Protein AF-A0AA36EJI2-F1 (afdb_monomer)

Radius of gyration: 15.38 Å; Cα contacts (8 Å, |Δi|>4): 127; chains: 1; bounding box: 35×30×37 Å

Solvent-accessible surface area (backbone atoms only — not comparable to full-atom values): 8372 Å² total; per-residue (Å²): 124,92,62,86,86,58,58,66,67,60,54,44,52,54,51,50,52,54,55,50,52,62,48,62,75,71,44,102,70,89,51,73,75,75,58,85,73,48,77,44,82,43,79,72,95,54,46,35,35,41,32,61,65,44,37,30,48,46,36,57,61,78,87,81,56,66,58,79,78,56,46,62,52,68,62,52,51,50,50,49,51,35,62,65,30,54,85,70,34,57,69,58,31,54,55,44,69,74,47,65,78,42,77,55,88,57,96,83,46,33,86,64,94,58,95,57,32,63,59,53,42,52,55,49,55,77,71,56,86,69,82,80,80,81,119

Sequence (135 aa):
MYDKRVNEDIRYKEFEMMVKSSIEDLSNDPQLKNVDLIFFPIVDGNYYLICFSILIIDQRRLVGIVKSVYGNRPRVLKRFLCRFLNNVCKKKVKTLMTRNVVVLKMKCQLYNHSNDGGIYLMRHMESFMGDQTSK

pLDDT: mean 81.0, std 12.26, range [29.2, 93.06]

Structure (mmCIF, N/CA/C/O backbone):
data_AF-A0AA36EJI2-F1
#
_entry.id   AF-A0AA36EJI2-F1
#
loop_
_atom_site.group_PDB
_atom_site.id
_atom_site.type_symbol
_atom_site.label_atom_id
_atom_site.label_alt_id
_atom_site.label_comp_id
_atom_site.label_asym_id
_atom_site.label_entity_id
_atom_site.label_seq_id
_atom_site.pdbx_PDB_ins_code
_atom_site.Cartn_x
_atom_site.Cartn_y
_atom_site.Cartn_z
_atom_site.occupancy
_atom_site.B_iso_or_equiv
_atom_site.auth_seq_id
_atom_site.auth_comp_id
_atom_site.auth_asym_id
_atom_site.auth_atom_id
_atom_site.pdbx_PDB_model_num
ATOM 1 N N . MET A 1 1 ? 15.058 2.135 1.838 1.00 48.31 1 MET A N 1
ATOM 2 C CA . MET A 1 1 ? 15.979 1.052 2.269 1.00 48.31 1 MET A CA 1
ATOM 3 C C . MET A 1 1 ? 15.456 0.431 3.570 1.00 48.31 1 MET A C 1
ATOM 5 O O . MET A 1 1 ? 15.268 1.163 4.529 1.00 48.31 1 MET A O 1
ATOM 9 N N . TYR A 1 2 ? 15.142 -0.873 3.622 1.00 55.59 2 TYR A N 1
ATOM 10 C CA . TYR A 1 2 ? 14.726 -1.538 4.876 1.00 55.59 2 TYR A CA 1
ATOM 11 C C . TYR A 1 2 ? 15.975 -1.906 5.687 1.00 55.59 2 TYR A C 1
ATOM 13 O O . TYR A 1 2 ? 16.569 -2.958 5.465 1.00 55.59 2 TYR A O 1
ATOM 21 N N . ASP A 1 3 ? 16.403 -1.029 6.594 1.00 64.88 3 ASP A N 1
ATOM 22 C CA . ASP A 1 3 ? 17.549 -1.313 7.466 1.00 64.88 3 ASP A CA 1
ATOM 23 C C . ASP A 1 3 ? 17.132 -2.288 8.582 1.00 64.88 3 ASP A C 1
ATOM 25 O O . ASP A 1 3 ? 16.265 -1.979 9.393 1.00 64.88 3 ASP A O 1
ATOM 29 N N . LYS A 1 4 ? 17.704 -3.486 8.653 1.00 62.81 4 LYS A N 1
ATOM 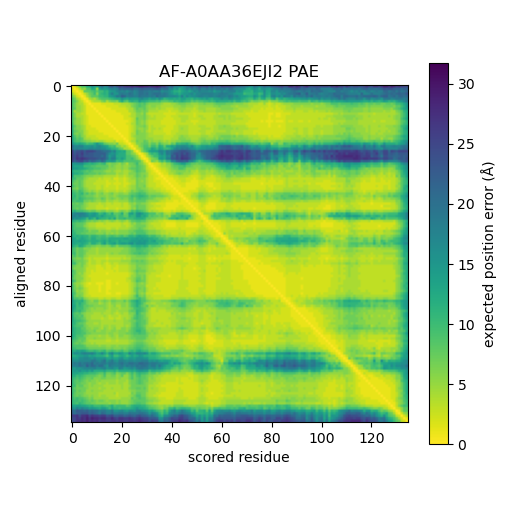30 C CA . LYS A 1 4 ? 17.352 -4.451 9.711 1.00 62.81 4 LYS A CA 1
ATOM 31 C C . LYS A 1 4 ? 17.805 -4.015 11.113 1.00 62.81 4 LYS A C 1
ATOM 33 O O . LYS A 1 4 ? 17.385 -4.640 12.078 1.00 62.81 4 LYS A O 1
ATOM 38 N N . ARG A 1 5 ? 18.641 -2.976 11.221 1.00 65.62 5 ARG A N 1
ATOM 39 C CA . ARG A 1 5 ? 19.218 -2.474 12.479 1.00 65.62 5 ARG A CA 1
ATOM 40 C C . ARG A 1 5 ? 18.288 -1.541 13.251 1.00 65.62 5 ARG A C 1
ATOM 42 O O . ARG A 1 5 ? 18.496 -1.329 14.438 1.00 65.62 5 ARG A O 1
ATOM 49 N N . VAL A 1 6 ? 17.263 -0.989 12.599 1.00 70.88 6 VAL A N 1
ATOM 50 C CA . VAL A 1 6 ? 16.277 -0.132 13.271 1.00 70.88 6 VAL A CA 1
ATOM 51 C C . VAL A 1 6 ? 15.191 -1.009 13.883 1.00 70.88 6 VAL A C 1
ATOM 53 O O . VAL A 1 6 ? 14.598 -1.838 13.187 1.00 70.88 6 VAL A O 1
ATOM 56 N N . ASN A 1 7 ? 14.924 -0.798 15.172 1.00 85.06 7 ASN A N 1
ATOM 57 C CA . ASN A 1 7 ? 13.884 -1.501 15.914 1.00 85.06 7 ASN A CA 1
ATOM 58 C C . ASN A 1 7 ? 12.516 -1.342 15.219 1.00 85.06 7 ASN A C 1
ATOM 60 O O . ASN A 1 7 ? 12.112 -0.247 14.821 1.00 85.06 7 ASN A O 1
ATOM 64 N N . GLU A 1 8 ? 11.805 -2.457 15.061 1.00 85.62 8 GLU A N 1
ATOM 65 C CA . GLU A 1 8 ? 10.516 -2.505 14.378 1.00 85.62 8 GLU A CA 1
ATOM 66 C C . GLU A 1 8 ? 9.439 -1.650 15.064 1.00 85.62 8 GLU A C 1
ATOM 68 O O . GLU A 1 8 ? 8.636 -1.028 14.370 1.00 85.62 8 GLU A O 1
ATOM 73 N N . ASP A 1 9 ? 9.448 -1.555 16.395 1.00 89.31 9 ASP A N 1
ATOM 74 C CA . ASP A 1 9 ? 8.499 -0.724 17.138 1.00 89.31 9 ASP A CA 1
ATOM 75 C C . ASP A 1 9 ? 8.755 0.770 16.940 1.00 89.31 9 ASP A C 1
ATOM 77 O O . ASP A 1 9 ? 7.802 1.544 16.878 1.00 89.31 9 ASP A O 1
ATOM 81 N N . ILE A 1 10 ? 10.017 1.182 16.778 1.00 91.50 10 ILE A N 1
ATOM 82 C CA . ILE A 1 10 ? 10.353 2.575 16.441 1.00 91.50 10 ILE A CA 1
ATOM 83 C C . ILE A 1 10 ? 9.763 2.921 15.070 1.00 91.50 10 ILE A C 1
ATOM 85 O O . ILE A 1 10 ? 9.056 3.914 14.930 1.00 91.50 10 ILE A O 1
ATOM 89 N N . ARG A 1 11 ? 9.947 2.041 14.080 1.00 89.88 11 ARG A N 1
ATOM 90 C CA . ARG A 1 11 ? 9.367 2.219 12.739 1.00 89.88 11 ARG A CA 1
ATOM 91 C C . ARG A 1 11 ? 7.851 2.221 12.734 1.00 89.88 11 ARG A C 1
ATOM 93 O O . ARG A 1 11 ? 7.239 2.937 11.949 1.00 89.88 11 ARG A O 1
ATOM 100 N N . TYR A 1 12 ? 7.241 1.382 13.567 1.00 92.94 12 TYR A N 1
ATOM 101 C CA . TYR A 1 12 ? 5.795 1.376 13.700 1.00 92.94 12 TYR A CA 1
ATOM 102 C C . TYR A 1 12 ? 5.295 2.704 14.275 1.00 92.94 12 TYR A C 1
ATOM 104 O O . TYR A 1 12 ? 4.312 3.231 13.766 1.00 92.94 12 TYR A O 1
ATOM 112 N N . LYS A 1 13 ? 5.980 3.274 15.276 1.00 93.06 13 LYS A N 1
ATOM 113 C CA . LYS A 1 13 ? 5.633 4.599 15.811 1.00 93.06 13 LYS A CA 1
ATOM 114 C C . LYS A 1 13 ? 5.741 5.689 14.744 1.00 93.06 13 LYS A C 1
ATOM 116 O O . LYS A 1 13 ? 4.827 6.494 14.626 1.00 93.06 13 LYS A O 1
ATOM 121 N N . GLU A 1 14 ? 6.800 5.689 13.935 1.00 92.44 14 GLU A N 1
ATOM 122 C CA . GLU A 1 14 ? 6.940 6.617 12.798 1.00 92.44 14 GLU A CA 1
ATOM 123 C C . GLU A 1 14 ? 5.798 6.461 11.789 1.00 92.44 14 GLU A C 1
ATOM 125 O O . GLU A 1 14 ? 5.171 7.443 11.398 1.00 92.44 14 GLU A O 1
ATOM 130 N N . PHE A 1 15 ? 5.482 5.220 11.409 1.00 91.56 15 PHE A N 1
ATOM 131 C CA . PHE A 1 15 ? 4.346 4.917 10.541 1.00 91.56 15 PHE A CA 1
ATOM 132 C C . PHE A 1 15 ? 3.025 5.428 11.129 1.00 91.56 15 PHE A C 1
ATOM 134 O O . PHE A 1 15 ? 2.253 6.077 10.430 1.00 91.56 15 PHE A O 1
ATOM 141 N N . GLU A 1 16 ? 2.765 5.150 12.406 1.00 90.38 16 GLU A N 1
ATOM 142 C CA . GLU A 1 16 ? 1.547 5.568 13.096 1.00 90.38 16 GLU A CA 1
ATOM 143 C C . GLU A 1 16 ? 1.411 7.094 13.130 1.00 90.38 16 GLU A C 1
ATOM 145 O O . GLU A 1 16 ? 0.328 7.603 12.848 1.00 90.38 16 GLU A O 1
ATOM 150 N N . MET A 1 17 ? 2.495 7.819 13.426 1.00 90.25 17 MET 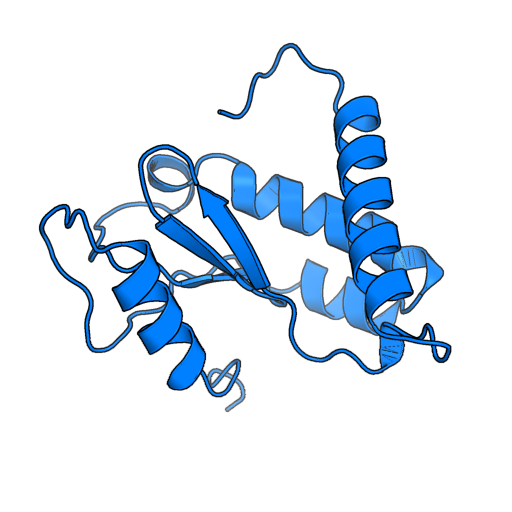A N 1
ATOM 151 C CA . MET A 1 17 ? 2.505 9.285 13.415 1.00 90.25 17 MET A CA 1
ATOM 152 C C . MET A 1 17 ? 2.210 9.845 12.021 1.00 90.25 17 MET A C 1
ATOM 154 O O . MET A 1 17 ? 1.355 10.717 11.893 1.00 90.25 17 MET A O 1
ATOM 158 N N . MET A 1 18 ? 2.856 9.314 10.975 1.00 88.56 18 MET A N 1
ATOM 159 C CA . MET A 1 18 ? 2.615 9.766 9.598 1.00 88.56 18 MET A CA 1
ATOM 160 C C . MET A 1 18 ? 1.166 9.534 9.168 1.00 88.56 18 MET A C 1
ATOM 162 O O . MET A 1 18 ? 0.543 10.431 8.610 1.00 88.56 18 MET A O 1
ATOM 166 N N . VAL A 1 19 ? 0.609 8.353 9.457 1.00 86.50 19 VAL A N 1
ATOM 167 C CA . VAL A 1 19 ? -0.782 8.044 9.105 1.00 86.50 19 VAL A CA 1
ATOM 168 C C . VAL A 1 19 ? -1.749 8.961 9.853 1.00 86.50 19 VAL A C 1
ATOM 170 O O . VAL A 1 19 ? -2.661 9.484 9.223 1.00 86.50 19 VAL A O 1
ATOM 173 N N . LYS A 1 20 ? -1.548 9.194 11.160 1.00 84.56 20 LYS A N 1
ATOM 174 C CA . LYS A 1 20 ? -2.389 10.117 11.944 1.00 84.56 20 LYS A CA 1
ATOM 175 C C . LYS A 1 20 ? -2.359 11.532 11.379 1.00 84.56 20 LYS A C 1
ATOM 177 O O . LYS A 1 20 ? -3.424 12.057 11.086 1.00 84.56 20 LYS A O 1
ATOM 182 N N . SER A 1 21 ? -1.169 12.076 11.120 1.00 84.56 21 SER A N 1
ATOM 183 C CA . SER A 1 21 ? -1.010 13.404 10.514 1.00 84.56 21 SER A CA 1
ATOM 184 C C . SER A 1 21 ? -1.743 13.507 9.172 1.00 84.56 21 SER A C 1
ATOM 186 O O . SER A 1 21 ? -2.520 14.431 8.976 1.00 84.56 21 SER A O 1
ATOM 188 N N . SER A 1 22 ? -1.602 12.513 8.285 1.00 80.50 22 SER A N 1
ATOM 189 C CA . SER A 1 22 ? -2.301 12.522 6.990 1.00 80.50 22 SER A CA 1
ATOM 190 C C . SER A 1 22 ? -3.829 12.436 7.101 1.00 80.50 22 SER A C 1
ATOM 192 O O . SER A 1 22 ? -4.522 12.836 6.173 1.00 80.50 22 SER A O 1
ATOM 194 N N . ILE A 1 23 ? -4.369 11.875 8.188 1.00 77.50 23 ILE A N 1
ATOM 195 C CA . ILE A 1 23 ? -5.819 11.804 8.433 1.00 77.50 23 ILE A CA 1
ATOM 196 C C . ILE A 1 23 ? -6.323 13.094 9.079 1.00 77.50 23 ILE A C 1
ATOM 198 O O . ILE A 1 23 ? -7.401 13.561 8.729 1.00 77.50 23 ILE A O 1
ATOM 202 N N . GLU A 1 24 ? -5.560 13.659 10.015 1.00 71.25 24 GLU A N 1
ATOM 203 C CA . GLU A 1 24 ? -5.870 14.933 10.673 1.00 71.25 24 GLU A CA 1
ATOM 204 C C . GLU A 1 24 ? -5.958 16.072 9.642 1.00 71.25 24 GLU A C 1
ATOM 206 O O . GLU A 1 24 ? -6.893 16.874 9.692 1.00 71.25 24 GLU A O 1
ATOM 211 N N . ASP A 1 25 ? -5.084 16.050 8.631 1.00 62.59 25 ASP A N 1
ATOM 212 C CA . ASP A 1 25 ? -5.098 16.987 7.500 1.00 62.59 25 ASP A CA 1
ATOM 213 C C . ASP A 1 25 ? -6.342 16.843 6.587 1.00 62.59 25 ASP A C 1
ATOM 215 O O . ASP A 1 25 ? -6.665 17.760 5.832 1.00 62.59 25 ASP A O 1
ATOM 219 N N . LEU A 1 26 ? -7.079 15.721 6.655 1.00 58.50 26 LEU A N 1
ATOM 220 C CA . LEU A 1 26 ? -8.277 15.434 5.841 1.00 58.50 26 LEU A CA 1
ATOM 221 C C . LEU A 1 26 ? -9.610 15.889 6.485 1.00 58.50 26 LEU A C 1
ATOM 223 O O . LEU A 1 26 ? -10.661 15.683 5.876 1.00 58.50 26 LEU A O 1
ATOM 227 N N . SER A 1 27 ? -9.567 16.591 7.630 1.00 49.09 27 SER A N 1
ATOM 228 C CA . SER A 1 27 ? -10.664 17.280 8.358 1.00 49.09 27 SER A CA 1
ATOM 229 C C . SER A 1 27 ? -11.469 16.475 9.402 1.00 49.09 27 SER A C 1
ATOM 231 O O . SER A 1 27 ? -11.403 15.252 9.460 1.00 49.09 27 SER A O 1
ATOM 233 N N . ASN A 1 28 ? -12.214 17.219 10.241 1.00 52.16 28 ASN A N 1
ATOM 234 C CA . ASN A 1 28 ? -12.986 16.909 11.468 1.00 52.16 28 ASN A CA 1
ATOM 235 C C . ASN A 1 28 ? -13.846 15.613 11.557 1.00 52.16 28 ASN A C 1
ATOM 237 O O . ASN A 1 28 ? -14.596 15.469 12.523 1.00 52.16 28 ASN A O 1
ATOM 241 N N . ASP A 1 29 ? -13.771 14.663 10.623 1.00 53.09 29 ASP A N 1
ATOM 242 C CA . ASP A 1 29 ? -14.455 13.360 10.690 1.00 53.09 29 ASP A CA 1
ATOM 243 C C . ASP A 1 29 ? -13.449 12.193 10.569 1.00 53.09 29 ASP A C 1
ATOM 245 O O . ASP A 1 29 ? -13.177 11.674 9.479 1.00 53.09 29 ASP A O 1
ATOM 249 N N . PRO A 1 30 ? -12.859 11.748 11.693 1.00 55.53 30 PRO A N 1
ATOM 250 C CA . PRO A 1 30 ? -11.758 10.803 11.685 1.00 55.53 30 PRO A CA 1
ATOM 251 C C . PRO A 1 30 ? -12.297 9.379 11.735 1.00 55.53 30 PRO A C 1
ATOM 253 O O . PRO A 1 30 ? -12.200 8.696 12.756 1.00 55.53 30 PRO A O 1
ATOM 256 N N . GLN A 1 31 ? -12.881 8.881 10.648 1.00 64.12 31 GLN A N 1
ATOM 257 C CA . GLN A 1 31 ? -13.271 7.476 10.617 1.00 64.12 31 GLN A CA 1
ATOM 258 C C . GLN A 1 31 ? -12.717 6.776 9.383 1.00 64.12 31 GLN A C 1
ATOM 260 O O . GLN A 1 31 ? -13.422 6.522 8.409 1.00 64.12 31 GLN A O 1
ATOM 265 N N . LEU A 1 32 ? -11.464 6.304 9.503 1.00 68.38 32 LEU A N 1
ATOM 266 C CA . LEU A 1 32 ? -10.834 5.311 8.609 1.00 68.38 32 LEU A CA 1
ATOM 267 C C . LEU A 1 32 ? -11.734 4.096 8.314 1.00 68.38 32 LEU A C 1
ATOM 269 O O . LEU A 1 32 ? -11.492 3.338 7.372 1.00 68.38 32 LEU A O 1
ATOM 273 N N . LYS A 1 33 ? -12.787 3.892 9.116 1.00 69.06 33 LYS A N 1
ATOM 274 C CA . LYS A 1 33 ? -13.879 2.950 8.854 1.00 69.06 33 LYS A CA 1
ATOM 275 C C . LYS A 1 33 ? -14.497 3.136 7.456 1.00 69.06 33 LYS A C 1
ATOM 277 O O . LYS A 1 33 ? -14.822 2.127 6.842 1.00 69.06 33 LYS A O 1
ATOM 282 N N . ASN A 1 34 ? -14.554 4.361 6.931 1.00 74.00 34 ASN A N 1
ATOM 283 C CA . ASN A 1 34 ? -15.156 4.700 5.636 1.00 74.00 34 ASN A CA 1
ATOM 284 C C . ASN A 1 34 ? -14.129 4.793 4.492 1.00 74.00 34 ASN A C 1
ATOM 286 O O . ASN A 1 34 ? -14.504 4.988 3.346 1.00 74.00 34 ASN A O 1
ATOM 290 N N . VAL A 1 35 ? -12.829 4.653 4.779 1.00 76.81 35 VAL A N 1
ATOM 291 C CA . VAL A 1 35 ? -11.778 4.721 3.751 1.00 76.81 35 VAL A CA 1
ATOM 292 C C . VAL A 1 35 ? -11.628 3.370 3.058 1.00 76.81 35 VAL A C 1
ATOM 294 O O . VAL A 1 35 ? -11.107 2.423 3.655 1.00 76.81 35 VAL A O 1
ATOM 297 N N . ASP A 1 36 ? -12.065 3.262 1.810 1.00 77.12 36 ASP A N 1
ATOM 298 C CA . ASP A 1 36 ? -11.989 2.006 1.049 1.00 77.12 36 ASP A CA 1
ATOM 299 C C . ASP A 1 36 ? -10.645 1.800 0.344 1.00 77.12 36 ASP A C 1
ATOM 301 O O . ASP A 1 36 ? -10.262 0.667 0.037 1.00 77.12 36 ASP A O 1
ATOM 305 N N . LEU A 1 37 ? -9.892 2.883 0.137 1.00 81.88 37 LEU A N 1
ATOM 306 C CA . LEU A 1 37 ? -8.643 2.872 -0.605 1.00 81.88 37 LEU A CA 1
ATOM 307 C C . LEU A 1 37 ? -7.587 3.742 0.075 1.00 81.88 37 LEU A C 1
ATOM 309 O O . LEU A 1 37 ? -7.832 4.888 0.430 1.00 81.88 37 LEU A O 1
ATOM 313 N N . ILE A 1 38 ? -6.398 3.172 0.250 1.00 84.50 38 ILE A N 1
ATOM 314 C CA . ILE A 1 38 ? -5.217 3.843 0.797 1.00 84.50 38 ILE A CA 1
ATOM 315 C C . ILE A 1 38 ? -4.062 3.513 -0.134 1.00 84.50 38 ILE A C 1
ATOM 317 O O . ILE A 1 38 ? -3.846 2.336 -0.429 1.00 84.50 38 ILE A O 1
ATOM 321 N N . PHE A 1 39 ? -3.323 4.527 -0.567 1.00 89.19 39 PHE A N 1
ATOM 322 C CA . PHE A 1 39 ? -2.111 4.361 -1.357 1.00 89.19 39 PHE A CA 1
ATOM 323 C C . PHE A 1 39 ? -0.894 4.722 -0.514 1.00 89.19 39 PHE A C 1
ATOM 325 O O . PHE A 1 39 ? -0.827 5.801 0.064 1.00 89.19 39 PHE A O 1
ATOM 332 N N . PHE A 1 40 ? 0.086 3.827 -0.481 1.00 91.44 40 PHE A N 1
ATOM 333 C CA . PHE A 1 40 ? 1.395 4.086 0.099 1.00 91.44 40 PHE A CA 1
ATOM 334 C C . PHE A 1 40 ? 2.406 4.236 -1.036 1.00 91.44 40 PHE A C 1
ATOM 336 O O . PHE A 1 40 ? 2.797 3.217 -1.622 1.00 91.44 40 PHE A O 1
ATOM 343 N N . PRO A 1 41 ? 2.815 5.468 -1.380 1.00 91.00 41 PRO A N 1
ATOM 344 C CA . PRO A 1 41 ? 3.881 5.675 -2.343 1.00 91.00 41 PRO A CA 1
ATOM 345 C C . PRO A 1 41 ? 5.214 5.229 -1.754 1.00 91.00 41 PRO A C 1
ATOM 347 O O . PRO A 1 41 ? 5.578 5.603 -0.640 1.00 91.00 41 PRO A O 1
ATOM 350 N N . ILE A 1 42 ? 5.947 4.414 -2.509 1.00 90.81 42 ILE A N 1
ATOM 351 C CA . ILE A 1 42 ? 7.269 3.936 -2.127 1.00 90.81 42 ILE A CA 1
ATOM 352 C C . ILE A 1 42 ? 8.285 4.448 -3.137 1.00 90.81 42 ILE A C 1
ATOM 354 O O . ILE A 1 42 ? 8.157 4.212 -4.340 1.00 90.81 42 ILE A O 1
ATOM 358 N N . VAL A 1 43 ? 9.303 5.129 -2.609 1.00 87.94 43 VAL A N 1
ATOM 359 C CA . VAL A 1 43 ? 10.434 5.662 -3.368 1.00 87.94 43 VAL A CA 1
ATOM 360 C C . VAL A 1 43 ? 11.710 5.030 -2.827 1.00 87.94 43 VAL A C 1
ATOM 362 O O . VAL A 1 43 ? 12.119 5.277 -1.692 1.00 87.94 43 VAL A O 1
ATOM 365 N N . ASP A 1 44 ? 12.325 4.150 -3.613 1.00 82.62 44 ASP A N 1
ATOM 366 C CA . ASP A 1 44 ? 13.555 3.441 -3.228 1.00 82.62 44 ASP A CA 1
ATOM 367 C C . ASP A 1 44 ? 14.584 3.345 -4.363 1.00 82.62 44 ASP A C 1
ATOM 369 O O . ASP A 1 44 ? 15.330 2.372 -4.466 1.00 82.62 44 ASP A O 1
ATOM 373 N N . GLY A 1 45 ? 14.604 4.373 -5.213 1.00 81.69 45 GLY A N 1
ATOM 374 C CA . GLY A 1 45 ? 15.274 4.373 -6.517 1.00 81.69 45 GLY A CA 1
ATOM 375 C C . GLY A 1 45 ? 14.324 3.997 -7.658 1.00 81.69 45 GLY A C 1
ATOM 376 O O . GLY A 1 45 ? 14.633 4.224 -8.820 1.00 81.69 45 GLY A O 1
ATOM 377 N N . ASN A 1 46 ? 13.140 3.470 -7.330 1.00 83.81 46 ASN A N 1
ATOM 378 C CA . ASN A 1 46 ? 12.008 3.314 -8.239 1.00 83.81 46 ASN A CA 1
ATOM 379 C C . ASN A 1 46 ? 10.731 3.837 -7.569 1.00 83.81 46 ASN A C 1
ATOM 381 O O . ASN A 1 46 ? 10.692 3.979 -6.347 1.00 83.81 46 ASN A O 1
ATOM 385 N N . TYR A 1 47 ? 9.696 4.075 -8.375 1.00 88.19 47 TYR A N 1
ATOM 386 C CA . TYR A 1 47 ? 8.380 4.529 -7.926 1.00 88.19 47 TYR A CA 1
ATOM 387 C C . TYR A 1 47 ? 7.349 3.411 -8.092 1.00 88.19 47 TYR A C 1
ATOM 389 O O . TYR A 1 47 ? 7.151 2.906 -9.198 1.00 88.19 47 TYR A O 1
ATOM 397 N N . TYR A 1 48 ? 6.689 3.032 -6.998 1.00 91.69 48 TYR A N 1
ATOM 398 C CA . TYR A 1 48 ? 5.544 2.118 -7.001 1.00 91.69 48 TYR A CA 1
ATOM 399 C C . TYR A 1 48 ? 4.605 2.428 -5.832 1.00 91.69 48 TYR A C 1
ATOM 401 O O . TYR A 1 48 ? 4.998 3.061 -4.852 1.00 91.69 48 TYR A O 1
ATOM 409 N N . LEU A 1 49 ? 3.357 1.977 -5.929 1.00 93.06 49 LEU A N 1
ATOM 410 C CA . LEU A 1 49 ? 2.368 2.078 -4.859 1.00 93.06 49 LEU A CA 1
ATOM 411 C C . LEU A 1 49 ? 2.123 0.710 -4.255 1.00 93.06 49 LEU A C 1
ATOM 413 O O . LEU A 1 49 ? 2.068 -0.303 -4.957 1.00 93.06 49 LEU A O 1
ATOM 417 N N . ILE A 1 50 ? 1.871 0.706 -2.955 1.00 91.75 50 ILE A N 1
ATOM 418 C CA . ILE A 1 50 ? 1.199 -0.400 -2.288 1.00 91.75 50 ILE A CA 1
ATOM 419 C C . ILE A 1 50 ? -0.174 0.105 -1.861 1.00 91.75 50 ILE A C 1
ATOM 421 O O . ILE A 1 50 ? -0.274 1.106 -1.157 1.00 91.75 50 ILE A O 1
ATOM 425 N N . CYS A 1 51 ? -1.227 -0.576 -2.294 1.00 87.56 51 CYS A N 1
ATOM 426 C CA . CYS A 1 51 ? -2.602 -0.185 -2.016 1.00 87.56 51 CYS A CA 1
ATOM 427 C C . CYS A 1 51 ? -3.181 -0.969 -0.837 1.00 87.56 51 CYS A C 1
ATOM 429 O O . CYS A 1 51 ? -2.716 -2.062 -0.489 1.00 87.56 51 CYS A O 1
ATOM 431 N N . PHE A 1 52 ? -4.272 -0.449 -0.280 1.00 73.81 52 PHE A N 1
ATOM 432 C CA . PHE A 1 52 ? -5.189 -1.209 0.562 1.00 73.81 52 PHE A CA 1
ATOM 433 C C . PHE A 1 52 ? -5.568 -2.522 -0.144 1.00 73.81 52 PHE A C 1
ATOM 435 O O . PHE A 1 52 ? -5.814 -2.526 -1.348 1.00 73.81 52 PHE A O 1
ATOM 442 N N . SER A 1 53 ? -5.571 -3.643 0.582 1.00 68.69 53 SER A N 1
ATOM 443 C CA . SER A 1 53 ? -5.627 -5.018 0.030 1.00 68.69 53 SER A CA 1
ATOM 444 C C . SER A 1 53 ? -4.309 -5.590 -0.514 1.00 68.69 53 SER A C 1
ATOM 446 O O . SER A 1 53 ? -4.293 -6.711 -1.008 1.00 68.69 53 SER A O 1
ATOM 448 N N . ILE A 1 54 ? -3.191 -4.879 -0.325 1.00 81.38 54 ILE A N 1
ATOM 449 C CA . ILE A 1 54 ? -1.818 -5.328 -0.628 1.00 81.38 54 ILE A CA 1
ATOM 450 C C . ILE A 1 54 ? -1.604 -5.600 -2.125 1.00 81.38 54 ILE A C 1
ATOM 452 O O . ILE A 1 54 ? -0.891 -6.516 -2.541 1.00 81.38 54 ILE A O 1
ATOM 456 N N . LEU A 1 55 ? -2.221 -4.744 -2.935 1.00 89.12 55 LEU A N 1
ATOM 457 C CA . LEU A 1 55 ? -2.003 -4.674 -4.372 1.00 89.12 55 LEU A CA 1
ATOM 458 C C . LEU A 1 55 ? -0.809 -3.761 -4.646 1.00 89.12 55 LEU A C 1
ATOM 460 O O . LEU A 1 55 ? -0.747 -2.646 -4.129 1.00 89.12 55 LEU A O 1
ATOM 464 N N . ILE A 1 56 ? 0.140 -4.233 -5.443 1.00 91.50 56 ILE A N 1
ATOM 465 C CA . ILE A 1 56 ? 1.301 -3.460 -5.871 1.00 91.50 56 ILE A CA 1
ATOM 466 C C . ILE A 1 56 ? 1.026 -2.927 -7.271 1.00 91.50 56 ILE A C 1
ATOM 468 O O . ILE A 1 56 ? 0.779 -3.702 -8.196 1.00 91.50 56 ILE A O 1
ATOM 472 N N . ILE A 1 57 ? 1.097 -1.608 -7.415 1.00 91.75 57 ILE A N 1
ATOM 473 C CA . ILE A 1 57 ? 1.038 -0.913 -8.699 1.00 91.75 57 ILE A CA 1
ATOM 474 C C . ILE A 1 57 ? 2.444 -0.400 -8.975 1.00 91.75 57 ILE A C 1
ATOM 476 O O . ILE A 1 57 ? 2.936 0.482 -8.278 1.00 91.75 57 ILE A O 1
ATOM 480 N N . ASP A 1 58 ? 3.101 -0.968 -9.976 1.00 90.56 58 ASP A N 1
ATOM 481 C CA . ASP A 1 58 ? 4.444 -0.578 -10.401 1.00 90.56 58 ASP A CA 1
ATOM 482 C C . ASP A 1 58 ? 4.386 -0.240 -11.888 1.00 90.56 58 ASP A C 1
ATOM 484 O O . ASP A 1 58 ? 3.702 -0.921 -12.657 1.00 90.56 58 ASP A O 1
ATOM 488 N N . GLN A 1 59 ? 5.093 0.812 -12.290 1.00 86.94 59 GLN A N 1
ATOM 489 C CA . GLN A 1 59 ? 5.215 1.175 -13.699 1.00 86.94 59 GLN A CA 1
ATOM 490 C C . GLN A 1 59 ? 6.106 0.199 -14.479 1.00 86.94 59 GLN A C 1
ATOM 492 O O . GLN A 1 59 ? 6.029 0.123 -15.702 1.00 86.94 59 GLN A O 1
ATOM 497 N N . ARG A 1 60 ? 6.973 -0.554 -13.796 1.00 86.62 60 ARG A N 1
ATOM 498 C CA . ARG A 1 60 ? 7.894 -1.485 -14.441 1.00 86.62 60 ARG A CA 1
ATOM 499 C C . ARG A 1 60 ? 7.209 -2.822 -14.667 1.00 86.62 60 ARG A C 1
ATOM 501 O O . ARG A 1 60 ? 6.598 -3.392 -13.761 1.00 86.62 60 ARG A O 1
ATOM 508 N N . ARG A 1 61 ? 7.396 -3.383 -15.857 1.00 82.50 61 ARG A N 1
ATOM 509 C CA . ARG A 1 61 ? 7.025 -4.766 -16.148 1.00 82.50 61 ARG A CA 1
ATOM 510 C C . ARG A 1 61 ? 8.108 -5.703 -15.622 1.00 82.50 61 ARG A C 1
ATOM 512 O O . ARG A 1 61 ? 9.051 -6.048 -16.328 1.00 82.50 61 ARG A O 1
ATOM 519 N N . LEU A 1 62 ? 7.973 -6.095 -14.361 1.00 80.31 62 LEU A N 1
ATOM 520 C CA . LEU A 1 62 ? 8.965 -6.913 -13.665 1.00 80.31 62 LEU A CA 1
ATOM 521 C C . LEU A 1 62 ? 8.636 -8.402 -13.790 1.00 80.31 62 LEU A C 1
ATOM 523 O O . LEU A 1 62 ? 7.483 -8.813 -13.668 1.00 80.31 62 LEU A O 1
ATOM 527 N N . VAL A 1 63 ? 9.672 -9.212 -14.007 1.00 76.44 63 VAL A N 1
ATOM 528 C CA . VAL A 1 63 ? 9.601 -10.677 -13.976 1.00 76.44 63 VAL A CA 1
ATOM 529 C C . VAL A 1 63 ? 10.321 -11.145 -12.716 1.00 76.44 63 VAL A C 1
ATOM 531 O O . VAL A 1 63 ? 11.498 -10.848 -12.526 1.00 76.44 63 VAL A O 1
ATOM 534 N N . GLY A 1 64 ? 9.616 -11.843 -11.828 1.00 79.00 64 GLY A N 1
ATOM 535 C CA . GLY A 1 64 ? 10.201 -12.358 -10.592 1.00 79.00 64 GLY A CA 1
ATOM 536 C C . GLY A 1 64 ? 9.193 -12.520 -9.460 1.00 79.00 64 GLY A C 1
ATOM 537 O O . GLY A 1 64 ? 8.022 -12.165 -9.573 1.00 79.00 64 GLY A O 1
ATOM 538 N N . ILE A 1 65 ? 9.671 -13.064 -8.342 1.00 85.06 65 ILE A N 1
ATOM 539 C CA . ILE A 1 65 ? 8.872 -13.231 -7.127 1.00 85.06 65 ILE A CA 1
ATOM 540 C C . ILE A 1 65 ? 8.811 -11.919 -6.334 1.00 85.06 65 ILE A C 1
ATOM 542 O O . ILE A 1 65 ? 9.799 -11.199 -6.217 1.00 85.06 65 ILE A O 1
ATOM 546 N N . VAL A 1 66 ? 7.669 -11.626 -5.703 1.00 86.69 66 VAL A N 1
ATOM 547 C CA . VAL A 1 66 ? 7.454 -10.391 -4.915 1.00 86.69 66 VAL A CA 1
ATOM 548 C C . VAL A 1 66 ? 8.598 -10.115 -3.932 1.00 86.69 66 VAL A C 1
ATOM 550 O O . VAL A 1 66 ? 9.041 -8.978 -3.793 1.00 86.69 66 VAL A O 1
ATOM 553 N N . LYS A 1 67 ? 9.111 -11.157 -3.268 1.00 87.88 67 LYS A N 1
ATOM 554 C CA . LYS A 1 67 ? 10.192 -11.036 -2.283 1.00 87.88 67 LYS A CA 1
ATOM 555 C C . LYS A 1 67 ? 11.521 -10.582 -2.897 1.00 87.88 67 LYS A C 1
ATOM 557 O O . LYS A 1 67 ? 12.248 -9.861 -2.222 1.00 87.88 67 LYS A O 1
ATOM 562 N N . SER A 1 68 ? 11.856 -10.982 -4.126 1.00 87.88 68 SER A N 1
ATOM 563 C CA . SER A 1 68 ? 13.112 -10.557 -4.763 1.00 87.88 68 SER A CA 1
ATOM 564 C C . SER A 1 68 ? 13.036 -9.104 -5.227 1.00 87.88 68 SER A C 1
ATOM 566 O O . SER A 1 68 ? 14.006 -8.369 -5.088 1.00 87.88 68 SER A O 1
ATOM 568 N N . VAL A 1 69 ? 11.868 -8.675 -5.707 1.00 88.56 69 VAL A N 1
ATOM 569 C CA . VAL A 1 69 ? 11.659 -7.331 -6.260 1.00 88.56 69 VAL A CA 1
ATOM 570 C C . VAL A 1 69 ? 11.391 -6.291 -5.165 1.00 88.56 69 VAL A C 1
ATOM 572 O O . VAL A 1 69 ? 12.021 -5.237 -5.102 1.00 88.56 69 VAL A O 1
ATOM 575 N N . TYR A 1 70 ? 10.457 -6.589 -4.264 1.00 90.00 70 TYR A N 1
ATOM 576 C CA . TYR A 1 70 ? 9.950 -5.641 -3.268 1.00 90.00 70 TYR A CA 1
ATOM 577 C C . TYR A 1 70 ? 10.479 -5.915 -1.858 1.00 90.00 70 TYR A C 1
ATOM 579 O O . TYR A 1 70 ? 10.231 -5.128 -0.938 1.00 90.00 70 TYR A O 1
ATOM 587 N N . GLY A 1 71 ? 11.230 -7.001 -1.666 1.00 89.81 71 GLY A N 1
ATOM 588 C CA . GLY A 1 71 ? 11.727 -7.398 -0.357 1.00 89.81 71 GLY A CA 1
ATOM 589 C C . GLY A 1 71 ? 10.586 -7.700 0.615 1.00 89.81 71 GLY A C 1
ATOM 590 O O . GLY A 1 71 ? 9.530 -8.215 0.254 1.00 89.81 71 GLY A O 1
ATOM 591 N N . ASN A 1 72 ? 10.793 -7.333 1.880 1.00 88.50 72 ASN A N 1
ATOM 592 C CA . ASN A 1 72 ? 9.792 -7.501 2.935 1.00 88.50 72 ASN A CA 1
ATOM 593 C C . ASN A 1 72 ? 8.830 -6.309 3.066 1.00 88.50 72 ASN A C 1
ATOM 595 O O . ASN A 1 72 ? 7.947 -6.359 3.921 1.00 88.50 72 ASN A O 1
ATOM 599 N N . ARG A 1 73 ? 8.979 -5.248 2.257 1.00 88.81 73 ARG A N 1
ATOM 600 C CA . ARG A 1 73 ? 8.212 -3.996 2.408 1.00 88.81 73 ARG A CA 1
ATOM 601 C C . ARG A 1 73 ? 6.695 -4.219 2.373 1.00 88.81 73 ARG A C 1
ATOM 603 O O . ARG A 1 73 ? 6.056 -3.810 3.340 1.00 88.81 73 ARG A O 1
ATOM 610 N N . PRO A 1 74 ? 6.114 -4.948 1.392 1.00 89.94 74 PRO A N 1
ATOM 611 C CA . PRO A 1 74 ? 4.670 -5.192 1.375 1.00 89.94 74 PRO A CA 1
ATOM 612 C C . PRO A 1 74 ? 4.176 -5.920 2.627 1.00 89.94 74 PRO A C 1
ATOM 614 O O . PRO A 1 74 ? 3.142 -5.573 3.189 1.00 89.94 74 PRO A O 1
ATOM 617 N N . ARG A 1 75 ? 4.953 -6.892 3.121 1.00 88.75 75 ARG A N 1
ATOM 618 C CA . ARG A 1 75 ? 4.618 -7.660 4.328 1.00 88.75 75 ARG A CA 1
ATOM 619 C C . ARG A 1 75 ? 4.665 -6.801 5.593 1.00 88.75 75 ARG A C 1
ATOM 621 O O . ARG A 1 75 ? 3.777 -6.904 6.435 1.00 88.75 75 ARG A O 1
ATOM 628 N N . VAL A 1 76 ? 5.707 -5.983 5.745 1.00 90.00 76 VAL A N 1
ATOM 629 C CA . VAL A 1 76 ? 5.877 -5.099 6.910 1.00 90.00 76 VAL A CA 1
ATOM 630 C C . VAL A 1 76 ? 4.781 -4.041 6.928 1.00 90.00 76 VAL A C 1
ATOM 632 O O . VAL A 1 76 ? 4.123 -3.880 7.952 1.00 90.00 76 VAL A O 1
ATOM 635 N N . LEU A 1 77 ? 4.529 -3.400 5.786 1.00 90.75 77 LEU A N 1
ATOM 636 C CA . LEU A 1 77 ? 3.487 -2.390 5.639 1.00 90.75 77 LEU A CA 1
ATOM 637 C C . LEU A 1 77 ? 2.093 -2.967 5.916 1.00 90.75 77 LEU A C 1
ATOM 639 O O . LEU A 1 77 ? 1.336 -2.376 6.678 1.00 90.75 77 LEU A O 1
ATOM 643 N N . LYS A 1 78 ? 1.787 -4.167 5.394 1.00 90.62 78 LYS A N 1
ATOM 644 C CA . LYS A 1 78 ? 0.554 -4.906 5.716 1.00 90.62 78 LYS A CA 1
ATOM 645 C C . LYS A 1 78 ? 0.370 -5.052 7.225 1.00 90.62 78 LYS A C 1
ATOM 647 O O . LYS A 1 78 ? -0.691 -4.745 7.754 1.00 90.62 78 LYS A O 1
ATOM 652 N N . ARG A 1 79 ? 1.404 -5.525 7.922 1.00 90.50 79 ARG A N 1
ATOM 653 C CA . ARG A 1 79 ? 1.360 -5.745 9.372 1.00 90.50 79 ARG A CA 1
ATOM 654 C C . ARG A 1 79 ? 1.184 -4.436 10.144 1.00 90.50 79 ARG A C 1
ATOM 656 O O . ARG A 1 79 ? 0.396 -4.411 11.083 1.00 90.50 79 ARG A O 1
ATOM 663 N N . PHE A 1 80 ? 1.875 -3.369 9.748 1.00 91.81 80 PHE A N 1
ATOM 664 C CA . PHE A 1 80 ? 1.736 -2.053 10.377 1.00 91.81 80 PHE A CA 1
ATOM 665 C C . PHE A 1 80 ? 0.332 -1.483 10.178 1.00 91.81 80 PHE A C 1
ATOM 667 O O . PHE A 1 80 ? -0.299 -1.075 11.149 1.00 91.81 80 PHE A O 1
ATOM 674 N N . LEU A 1 81 ? -0.209 -1.568 8.963 1.00 89.69 81 LEU A N 1
ATOM 675 C CA . LEU A 1 81 ? -1.576 -1.152 8.678 1.00 89.69 81 LEU A CA 1
ATOM 676 C C . LEU A 1 81 ? -2.609 -1.983 9.455 1.00 89.69 81 LEU A C 1
ATOM 678 O O . LEU A 1 81 ? -3.545 -1.422 10.017 1.00 89.69 81 LEU A O 1
ATOM 682 N N . CYS A 1 82 ? -2.432 -3.306 9.548 1.00 89.88 82 CYS A N 1
ATOM 683 C CA . CYS A 1 82 ? -3.289 -4.159 10.375 1.00 89.88 82 CYS A CA 1
ATOM 684 C C . CYS A 1 82 ? -3.234 -3.762 11.857 1.00 89.88 82 CYS A C 1
ATOM 686 O O . CYS A 1 82 ? -4.281 -3.693 12.496 1.00 89.88 82 CYS A O 1
ATOM 688 N N . ARG A 1 83 ? -2.037 -3.488 12.3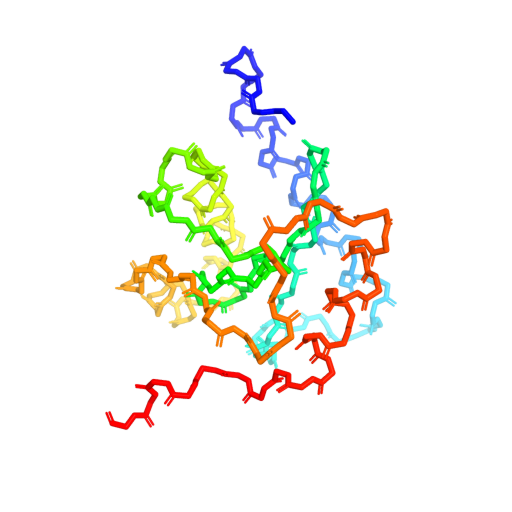99 1.00 91.19 83 ARG A N 1
ATOM 689 C CA . ARG A 1 83 ? -1.855 -3.042 13.791 1.00 91.19 83 ARG A CA 1
ATOM 690 C C . ARG A 1 83 ? -2.558 -1.704 14.033 1.00 91.19 83 ARG A C 1
ATOM 692 O O . ARG A 1 83 ? -3.300 -1.598 15.003 1.00 91.19 83 ARG A O 1
ATOM 699 N N . PHE A 1 84 ? -2.412 -0.751 13.113 1.00 88.75 84 PHE A N 1
ATOM 700 C CA . PHE A 1 84 ? -3.084 0.549 13.167 1.00 88.75 84 PHE A CA 1
ATOM 701 C C . PHE A 1 84 ? -4.615 0.413 13.135 1.00 88.75 84 PHE A C 1
ATOM 703 O O . PHE A 1 84 ? -5.329 0.981 13.957 1.00 88.75 84 PHE A O 1
ATOM 710 N N . LEU A 1 85 ? -5.134 -0.412 12.222 1.00 86.12 85 LEU A N 1
ATOM 711 C CA . LEU A 1 85 ? -6.572 -0.619 12.036 1.00 86.12 85 LEU A CA 1
ATOM 712 C C . LEU A 1 85 ? -7.230 -1.497 13.097 1.00 86.12 85 LEU A C 1
ATOM 714 O O . LEU A 1 85 ? -8.460 -1.524 13.164 1.00 86.12 85 LEU A O 1
ATOM 718 N N . ASN A 1 86 ? -6.466 -2.222 13.914 1.00 86.12 86 ASN A N 1
ATOM 719 C CA . ASN A 1 86 ? -7.027 -3.158 14.887 1.00 86.12 86 ASN A CA 1
ATOM 720 C C . ASN A 1 86 ? -7.950 -2.471 15.904 1.00 86.12 86 ASN A C 1
ATOM 722 O O . ASN A 1 86 ? -8.955 -3.053 16.314 1.00 86.12 86 ASN A O 1
ATOM 726 N N . ASN A 1 87 ? -7.649 -1.212 16.231 1.00 75.38 87 ASN A N 1
ATOM 727 C CA . ASN A 1 87 ? -8.448 -0.387 17.136 1.00 75.38 87 ASN A CA 1
ATOM 728 C C . ASN A 1 87 ? -9.562 0.397 16.417 1.00 75.38 87 ASN A C 1
ATOM 730 O O . ASN A 1 87 ? -10.409 0.984 17.078 1.00 75.38 87 ASN A O 1
ATOM 734 N N . VAL A 1 88 ? -9.584 0.386 15.078 1.00 77.44 88 VAL A N 1
ATOM 735 C CA . VAL A 1 88 ? -10.526 1.163 14.253 1.00 77.44 88 VAL A CA 1
ATOM 736 C C . VAL A 1 88 ? -11.593 0.268 13.621 1.00 77.44 88 VAL A C 1
ATOM 738 O O . VAL A 1 88 ? -12.784 0.550 13.706 1.00 77.44 88 VAL A O 1
ATOM 741 N N . CYS A 1 89 ? -11.192 -0.825 12.961 1.00 81.69 89 CYS A N 1
ATOM 742 C CA . CYS A 1 89 ? -12.110 -1.719 12.258 1.00 81.69 89 CYS A CA 1
ATOM 743 C C . CYS A 1 89 ? -11.562 -3.152 12.144 1.00 81.69 89 CYS A C 1
ATOM 745 O O . CYS A 1 89 ? -10.851 -3.507 11.198 1.00 81.69 89 CYS A O 1
ATOM 747 N N . LYS A 1 90 ? -11.991 -4.033 13.057 1.00 84.19 90 LYS A N 1
ATOM 748 C CA . LYS A 1 90 ? -11.606 -5.459 13.054 1.00 84.19 90 LYS A CA 1
ATOM 749 C C . LYS A 1 90 ? -11.976 -6.184 11.749 1.00 84.19 90 LYS A C 1
ATOM 751 O O . LYS A 1 90 ? -11.251 -7.080 11.322 1.00 84.19 90 LYS A O 1
ATOM 756 N N . LYS A 1 91 ? -13.077 -5.797 11.084 1.00 85.00 91 LYS A N 1
ATOM 757 C CA . LYS A 1 91 ? -13.502 -6.375 9.791 1.00 85.00 91 LYS A CA 1
ATOM 758 C C . LYS A 1 91 ? -12.479 -6.099 8.678 1.00 85.00 91 LYS A C 1
ATOM 760 O O . LYS A 1 91 ? -12.137 -7.012 7.924 1.00 85.00 91 LYS A O 1
ATOM 765 N N . LYS A 1 92 ? -11.943 -4.874 8.613 1.00 82.38 92 LYS A N 1
ATOM 766 C CA . LYS A 1 92 ? -10.891 -4.496 7.654 1.00 82.38 92 LYS A CA 1
ATOM 767 C C . LYS A 1 92 ? -9.595 -5.258 7.918 1.00 82.38 92 LYS A C 1
ATOM 769 O O . LYS A 1 92 ? -9.011 -5.784 6.978 1.00 82.38 92 LYS A O 1
ATOM 774 N N . VAL A 1 93 ? -9.204 -5.419 9.185 1.00 87.50 93 VAL A N 1
ATOM 775 C CA . VAL A 1 93 ? -8.025 -6.223 9.554 1.00 87.50 93 VAL A CA 1
ATOM 776 C C . VAL A 1 93 ? -8.166 -7.676 9.107 1.00 87.50 93 VAL A C 1
ATOM 778 O O . VAL A 1 93 ? -7.253 -8.199 8.475 1.00 87.50 93 VAL A O 1
ATOM 781 N N . LYS A 1 94 ? -9.313 -8.321 9.366 1.00 86.81 94 LYS A N 1
ATOM 782 C CA . LYS A 1 94 ? -9.564 -9.700 8.908 1.00 86.81 94 LYS A CA 1
ATOM 783 C C . LYS A 1 94 ? -9.413 -9.825 7.389 1.00 86.81 94 LYS A C 1
ATOM 785 O O . LYS A 1 94 ? -8.714 -10.718 6.924 1.00 86.81 94 LYS A O 1
ATOM 790 N N . THR A 1 95 ? -10.005 -8.892 6.644 1.00 84.38 95 THR A N 1
ATOM 791 C CA . THR A 1 95 ? -9.933 -8.857 5.173 1.00 84.38 95 THR A CA 1
ATOM 792 C C . THR A 1 95 ? -8.500 -8.664 4.677 1.00 84.38 95 THR A C 1
ATOM 794 O O . THR A 1 95 ? -8.055 -9.360 3.771 1.00 84.38 95 THR A O 1
ATOM 797 N N . LEU A 1 96 ? -7.742 -7.748 5.287 1.00 84.38 96 LEU A N 1
ATOM 798 C CA . LEU A 1 96 ? -6.340 -7.539 4.936 1.00 84.38 96 LEU A CA 1
ATOM 799 C C . LEU A 1 96 ? -5.516 -8.795 5.219 1.00 84.38 96 LEU A C 1
ATOM 801 O O . LEU A 1 96 ? -4.742 -9.215 4.365 1.00 84.38 96 LEU A O 1
ATOM 805 N N . MET A 1 97 ? -5.680 -9.416 6.389 1.00 85.44 97 MET A N 1
ATOM 806 C CA . MET A 1 97 ? -4.894 -10.581 6.802 1.00 85.44 97 MET A CA 1
ATOM 807 C C . MET A 1 97 ? -5.039 -11.762 5.838 1.00 85.44 97 MET A C 1
ATOM 809 O O . MET A 1 97 ? -4.018 -12.368 5.515 1.00 85.44 97 MET A O 1
ATOM 813 N N . THR A 1 98 ? -6.238 -12.023 5.309 1.00 85.75 98 THR A N 1
ATOM 814 C CA . THR A 1 98 ? -6.490 -13.140 4.380 1.00 85.75 98 THR A CA 1
ATOM 815 C C . THR A 1 98 ? -5.994 -12.895 2.955 1.00 85.75 98 THR A C 1
ATOM 817 O O . THR A 1 98 ? -5.730 -13.855 2.237 1.00 85.75 98 THR A O 1
ATOM 820 N N . ARG A 1 99 ? -5.833 -11.636 2.527 1.00 84.31 99 ARG A N 1
ATOM 821 C CA . ARG A 1 99 ? -5.393 -11.320 1.160 1.00 84.31 99 ARG A CA 1
ATOM 822 C C . ARG A 1 99 ? -3.890 -11.506 0.963 1.00 84.31 99 ARG A C 1
ATOM 824 O O . ARG A 1 99 ? -3.073 -11.063 1.778 1.00 84.31 99 ARG A O 1
ATOM 831 N N . ASN A 1 100 ? -3.522 -12.129 -0.152 1.00 84.62 100 ASN A N 1
ATOM 832 C CA . ASN A 1 100 ? -2.134 -12.253 -0.586 1.00 84.62 100 ASN A CA 1
ATOM 833 C C . ASN A 1 100 ? -1.646 -10.963 -1.252 1.00 84.62 100 ASN A C 1
ATOM 835 O O . ASN A 1 100 ? -2.437 -10.175 -1.759 1.00 84.62 100 ASN A O 1
ATOM 839 N N . VAL A 1 101 ? -0.327 -10.758 -1.247 1.00 87.56 101 VAL A N 1
ATOM 840 C CA . VAL A 1 101 ? 0.296 -9.662 -1.998 1.00 87.56 101 VAL A CA 1
ATOM 841 C C . VAL A 1 101 ? 0.190 -9.986 -3.485 1.00 87.56 101 VAL A C 1
ATOM 843 O O . VAL A 1 101 ? 0.650 -11.050 -3.900 1.00 87.56 101 VAL A O 1
ATOM 846 N N . VAL A 1 102 ? -0.360 -9.074 -4.282 1.00 87.88 102 VAL A N 1
ATOM 847 C CA . VAL A 1 102 ? -0.505 -9.254 -5.735 1.00 87.88 102 VAL A CA 1
ATOM 848 C C . VAL A 1 102 ? 0.107 -8.065 -6.457 1.00 87.88 102 VAL A C 1
ATOM 850 O O . VAL A 1 102 ? -0.140 -6.922 -6.088 1.00 87.88 102 VAL A O 1
ATOM 853 N N . VAL A 1 103 ? 0.901 -8.324 -7.495 1.00 89.38 103 VAL A N 1
ATOM 854 C CA . 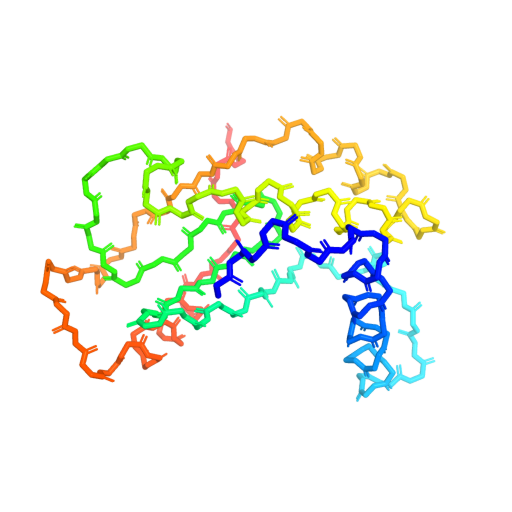VAL A 1 103 ? 1.402 -7.279 -8.398 1.00 89.38 103 VAL A CA 1
ATOM 855 C C . VAL A 1 103 ? 0.422 -7.147 -9.550 1.00 89.38 103 VAL A C 1
ATOM 857 O O . VAL A 1 103 ? 0.171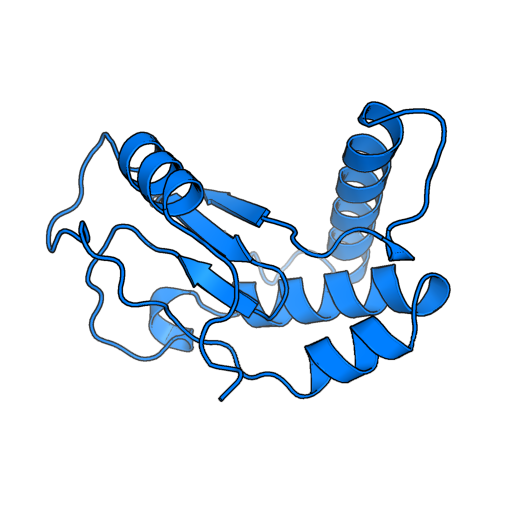 -8.119 -10.263 1.00 89.38 103 VAL A O 1
ATOM 860 N N . LEU A 1 104 ? -0.152 -5.961 -9.721 1.00 88.94 104 LEU A N 1
ATOM 861 C CA . LEU A 1 104 ? -1.119 -5.715 -10.779 1.00 88.94 104 LEU A CA 1
ATOM 862 C C . LEU A 1 104 ? -0.417 -5.502 -12.117 1.00 88.94 104 LEU A C 1
ATOM 864 O O . LEU A 1 104 ? 0.585 -4.791 -12.224 1.00 88.94 104 LEU A O 1
ATOM 868 N N . LYS A 1 105 ? -0.989 -6.100 -13.162 1.00 86.88 105 LYS A N 1
ATOM 869 C CA . LYS A 1 105 ? -0.592 -5.842 -14.543 1.00 86.88 105 LYS A CA 1
ATOM 870 C C . LYS A 1 105 ? -1.349 -4.617 -15.049 1.00 86.88 105 LYS A C 1
ATOM 872 O O . LYS A 1 105 ? -2.532 -4.708 -15.370 1.00 86.88 105 LYS A O 1
ATOM 877 N N . MET A 1 106 ? -0.662 -3.482 -15.122 1.00 85.75 106 MET A N 1
ATOM 878 C CA . MET A 1 106 ? -1.240 -2.223 -15.598 1.00 85.75 106 MET A CA 1
ATOM 879 C C . MET A 1 106 ? -0.985 -2.026 -17.098 1.00 85.75 106 MET A C 1
ATOM 881 O O . MET A 1 106 ? 0.002 -2.515 -17.645 1.00 85.75 106 MET A O 1
ATOM 885 N N . LYS A 1 107 ? -1.875 -1.293 -17.784 1.00 79.19 107 LYS A N 1
ATOM 886 C CA . LYS A 1 107 ? -1.836 -1.143 -19.254 1.00 79.19 107 LYS A CA 1
ATOM 887 C C . LYS A 1 107 ? -0.568 -0.461 -19.786 1.00 79.19 107 LYS A C 1
ATOM 889 O O . LYS A 1 107 ? -0.108 -0.822 -20.859 1.00 79.19 107 LYS A O 1
ATOM 894 N N . CYS A 1 108 ? -0.015 0.506 -19.053 1.00 75.12 108 CYS A N 1
ATOM 895 C CA . CYS A 1 108 ? 1.123 1.323 -19.502 1.00 75.12 108 CYS A CA 1
ATOM 896 C C . CYS A 1 108 ? 2.453 0.941 -18.822 1.00 75.12 108 CYS A C 1
ATOM 898 O O . CYS A 1 108 ? 3.274 1.817 -18.577 1.00 75.12 108 CYS A O 1
ATOM 900 N N . GLN A 1 109 ? 2.656 -0.338 -18.476 1.00 83.56 109 GLN A N 1
ATOM 901 C CA . GLN A 1 109 ? 3.921 -0.781 -17.881 1.00 83.56 109 GLN A CA 1
ATOM 902 C C . GLN A 1 109 ? 5.053 -0.829 -18.913 1.00 83.56 109 GLN A C 1
ATOM 904 O O . GLN A 1 109 ? 4.886 -1.377 -20.004 1.00 83.56 109 GLN A O 1
ATOM 909 N N . LEU A 1 110 ? 6.222 -0.314 -18.539 1.00 74.88 110 LEU A N 1
ATOM 910 C CA . LEU A 1 110 ? 7.423 -0.259 -19.373 1.00 74.88 110 LEU A CA 1
ATOM 911 C C . LEU A 1 110 ? 8.460 -1.287 -18.900 1.00 74.88 110 LEU A C 1
ATOM 913 O O . LEU A 1 110 ? 8.553 -1.594 -17.714 1.00 74.88 110 LEU A O 1
ATOM 917 N N . TYR A 1 111 ? 9.256 -1.828 -19.824 1.00 67.00 111 TYR A N 1
ATOM 918 C CA . TYR A 1 111 ? 10.366 -2.731 -19.484 1.00 67.00 111 TYR A CA 1
ATOM 919 C C . TYR A 1 111 ? 11.613 -1.988 -18.989 1.00 67.00 111 TYR A C 1
ATOM 921 O O . TYR A 1 111 ? 12.415 -2.560 -18.255 1.00 67.00 111 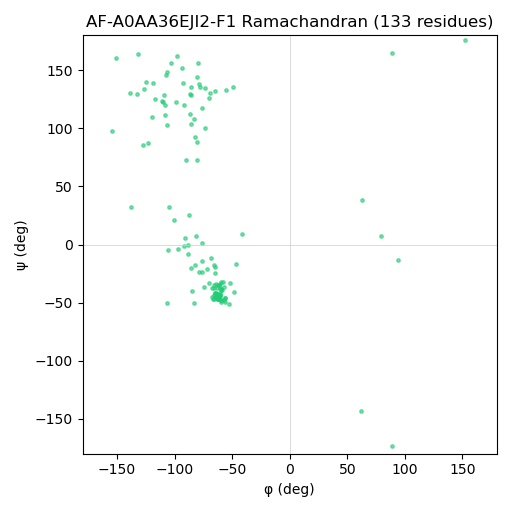TYR A O 1
ATOM 929 N N . ASN A 1 112 ? 11.755 -0.714 -19.359 1.00 66.12 112 ASN A N 1
ATOM 930 C CA . ASN A 1 112 ? 12.930 0.092 -19.052 1.00 66.12 112 ASN A CA 1
ATOM 931 C C . ASN A 1 112 ? 12.655 1.057 -17.897 1.00 66.12 112 ASN A C 1
ATOM 933 O O . ASN A 1 112 ? 11.514 1.453 -17.649 1.00 66.12 112 ASN A O 1
ATOM 937 N N . HIS A 1 113 ? 13.721 1.464 -17.212 1.00 66.19 113 HIS A N 1
ATOM 938 C CA . HIS A 1 113 ? 13.655 2.554 -16.248 1.00 66.19 113 HIS A CA 1
ATOM 939 C C . HIS A 1 113 ? 13.315 3.864 -16.970 1.00 66.19 113 HIS A C 1
ATOM 941 O O . HIS A 1 113 ? 13.918 4.195 -17.987 1.00 66.19 113 HIS A O 1
ATOM 947 N N . SER A 1 114 ? 12.343 4.597 -16.431 1.00 69.69 114 SER A N 1
ATOM 948 C CA . SER A 1 114 ? 11.984 5.945 -16.868 1.00 69.69 114 SER A CA 1
ATOM 949 C C . SER A 1 114 ? 12.186 6.905 -15.700 1.00 69.69 114 SER A C 1
ATOM 951 O O . SER A 1 114 ? 11.820 6.586 -14.563 1.00 69.69 114 SER A O 1
ATOM 953 N N . ASN A 1 115 ? 12.739 8.083 -15.995 1.00 78.75 115 ASN A N 1
ATOM 954 C CA . ASN A 1 115 ? 12.814 9.194 -15.044 1.00 78.75 115 ASN A CA 1
ATOM 955 C C . ASN A 1 115 ? 11.416 9.722 -14.673 1.00 78.75 115 ASN A C 1
ATOM 957 O O . ASN A 1 115 ? 11.243 10.298 -13.604 1.00 78.75 115 ASN A O 1
ATOM 961 N N . ASP A 1 116 ? 10.401 9.429 -15.486 1.00 83.50 116 ASP A N 1
ATOM 962 C CA . ASP A 1 116 ? 9.014 9.871 -15.313 1.00 83.50 116 ASP A CA 1
ATOM 963 C C . ASP A 1 116 ? 8.206 8.914 -14.429 1.00 83.50 116 ASP A C 1
ATOM 965 O O . ASP A 1 116 ? 6.981 8.814 -14.532 1.00 83.50 116 ASP A O 1
ATOM 969 N N . GLY A 1 117 ? 8.885 8.174 -13.548 1.00 82.50 117 GLY A N 1
ATOM 970 C CA . GLY A 1 117 ? 8.270 7.062 -12.839 1.00 82.50 117 GLY A CA 1
ATOM 971 C C . GLY A 1 117 ? 7.086 7.428 -11.960 1.00 82.50 117 GLY A C 1
ATOM 972 O O . GLY A 1 117 ? 6.116 6.676 -11.882 1.00 82.50 117 GLY A O 1
ATOM 973 N N . GLY A 1 118 ? 7.132 8.618 -11.363 1.00 85.75 118 GLY A N 1
ATOM 974 C CA . GLY A 1 118 ? 5.998 9.178 -10.636 1.00 85.75 118 GLY A CA 1
ATOM 975 C C . GLY A 1 118 ? 4.808 9.504 -11.545 1.00 85.75 118 GLY A C 1
ATOM 976 O O . GLY A 1 118 ? 3.672 9.250 -11.161 1.00 85.75 118 GLY A O 1
ATOM 977 N N . ILE A 1 119 ? 5.043 9.996 -12.767 1.00 88.38 119 ILE A N 1
ATOM 978 C CA . ILE A 1 119 ? 3.981 10.377 -13.715 1.00 88.38 119 ILE A CA 1
ATOM 979 C C . ILE A 1 119 ? 3.209 9.140 -14.180 1.00 88.38 119 ILE A C 1
ATOM 981 O O . ILE A 1 119 ? 1.978 9.119 -14.129 1.00 88.38 119 ILE A O 1
ATOM 985 N N . TYR A 1 120 ? 3.914 8.073 -14.568 1.00 87.69 120 TYR A N 1
ATOM 986 C CA . TYR A 1 120 ? 3.266 6.806 -14.929 1.00 87.69 120 TYR A CA 1
ATOM 987 C C . TYR A 1 120 ? 2.477 6.214 -13.762 1.00 87.69 120 TYR A C 1
ATOM 989 O O . TYR A 1 120 ? 1.384 5.679 -13.957 1.00 87.69 120 TYR A O 1
ATOM 997 N N . LEU A 1 121 ? 2.998 6.355 -12.543 1.00 89.44 121 LEU A N 1
ATOM 998 C CA . LEU A 1 121 ? 2.320 5.899 -11.341 1.00 89.44 121 LEU A CA 1
ATOM 999 C C . LEU A 1 121 ? 1.026 6.679 -11.075 1.00 89.44 121 LEU A C 1
ATOM 1001 O O . LEU A 1 121 ? -0.000 6.059 -10.806 1.00 89.44 121 LEU A O 1
ATOM 1005 N N . MET A 1 122 ? 1.038 8.007 -11.236 1.00 90.12 122 MET A N 1
ATOM 1006 C CA . MET A 1 122 ? -0.169 8.839 -11.145 1.00 90.12 122 MET A CA 1
ATOM 1007 C C . MET A 1 122 ? -1.211 8.443 -12.200 1.00 90.12 122 MET A C 1
ATOM 1009 O O . MET A 1 122 ? -2.385 8.286 -11.877 1.00 90.12 122 MET A O 1
ATOM 1013 N N . ARG A 1 123 ? -0.792 8.160 -13.439 1.00 89.56 123 ARG A N 1
ATOM 1014 C CA . ARG A 1 123 ? -1.696 7.661 -14.493 1.00 89.56 123 ARG A CA 1
ATOM 1015 C C . ARG A 1 123 ? -2.288 6.284 -14.165 1.00 89.56 123 ARG A C 1
ATOM 1017 O O . ARG A 1 123 ? -3.425 5.966 -14.521 1.00 89.56 123 ARG A O 1
ATOM 1024 N N . HIS A 1 124 ? -1.525 5.428 -13.490 1.00 89.38 124 HIS A N 1
ATOM 1025 C CA . HIS A 1 124 ? -2.047 4.165 -12.977 1.00 89.38 124 HIS A CA 1
ATOM 1026 C C . HIS A 1 124 ? -3.065 4.373 -11.854 1.00 89.38 124 HIS A C 1
ATOM 1028 O O . HIS A 1 124 ? -4.054 3.650 -11.839 1.00 89.38 124 HIS A O 1
ATOM 1034 N N . MET A 1 125 ? -2.871 5.359 -10.972 1.00 89.38 125 MET A N 1
ATOM 1035 C CA . MET A 1 125 ? -3.867 5.722 -9.953 1.00 89.38 125 MET A CA 1
ATOM 1036 C C . MET A 1 125 ? -5.167 6.212 -10.585 1.00 89.38 125 MET A C 1
ATOM 1038 O O . MET A 1 125 ? -6.230 5.743 -10.198 1.00 89.38 125 MET A O 1
ATOM 1042 N N . GLU A 1 126 ? -5.082 7.091 -11.586 1.00 89.31 126 GLU A N 1
ATOM 1043 C CA . GLU A 1 126 ? -6.246 7.630 -12.303 1.00 89.31 126 GLU A CA 1
ATOM 1044 C C . GLU A 1 126 ? -7.109 6.525 -12.935 1.00 89.31 126 GLU A C 1
ATOM 1046 O O . GLU A 1 126 ? -8.333 6.594 -12.937 1.00 89.31 126 GLU A O 1
ATOM 1051 N N . SER A 1 127 ? -6.470 5.469 -13.444 1.00 85.62 127 SER A N 1
ATOM 1052 C CA . SER A 1 127 ? -7.153 4.337 -14.084 1.00 85.62 127 SER A CA 1
ATOM 1053 C C . SER A 1 127 ? -7.484 3.180 -13.133 1.00 85.62 127 SER A C 1
ATOM 1055 O O . SER A 1 127 ? -8.058 2.174 -13.566 1.00 85.62 127 SER A O 1
ATOM 1057 N N . PHE A 1 128 ? -7.119 3.281 -11.852 1.00 87.12 128 PHE A N 1
ATOM 1058 C CA . PHE A 1 128 ? -7.323 2.216 -10.879 1.00 87.12 128 PHE A CA 1
ATOM 1059 C C . PHE A 1 128 ? -8.717 2.297 -10.250 1.00 87.12 128 PHE A C 1
ATOM 1061 O O . PHE A 1 128 ? -9.014 3.178 -9.452 1.00 87.12 128 PHE A O 1
ATOM 1068 N N . MET A 1 129 ? -9.554 1.307 -10.558 1.00 81.38 129 MET A N 1
ATOM 1069 C CA . MET A 1 129 ? -10.955 1.243 -10.114 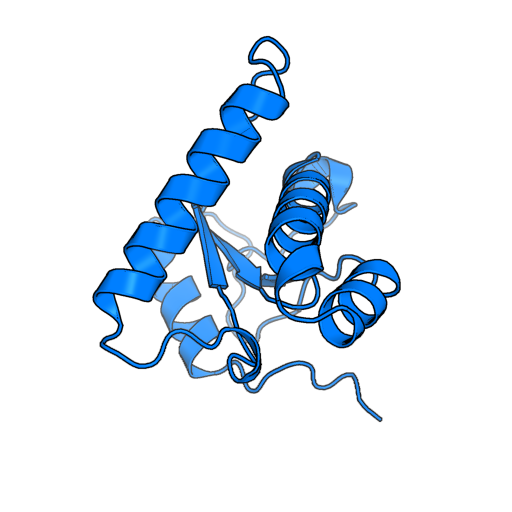1.00 81.38 129 MET A CA 1
ATOM 1070 C C . MET A 1 129 ? -11.165 0.301 -8.914 1.00 81.38 129 MET A C 1
ATOM 1072 O O . MET A 1 129 ? -12.268 -0.198 -8.705 1.00 81.38 129 MET A O 1
ATOM 1076 N N . GLY A 1 130 ? -10.113 0.001 -8.147 1.00 75.62 130 GLY A N 1
ATOM 1077 C CA . GLY A 1 130 ? -10.178 -0.958 -7.043 1.00 75.62 130 GLY A CA 1
ATOM 1078 C C . GLY A 1 130 ? -9.897 -2.407 -7.450 1.00 75.62 130 GLY A C 1
ATOM 1079 O O . GLY A 1 130 ? -9.477 -2.710 -8.569 1.00 75.62 130 GLY A O 1
ATOM 1080 N N . ASP A 1 131 ? -10.090 -3.319 -6.497 1.00 66.44 131 ASP A N 1
ATOM 1081 C CA . ASP A 1 131 ? -9.836 -4.745 -6.694 1.00 66.44 131 ASP A CA 1
ATOM 1082 C C . ASP A 1 131 ? -10.910 -5.391 -7.584 1.00 66.44 131 ASP A C 1
ATOM 1084 O O . ASP A 1 131 ? -11.997 -5.742 -7.123 1.00 66.44 131 ASP A O 1
ATOM 1088 N N . GLN A 1 132 ? -10.588 -5.576 -8.865 1.00 58.53 132 GLN A N 1
ATOM 1089 C CA . GLN A 1 132 ? -11.477 -6.230 -9.830 1.00 58.53 132 GLN A CA 1
ATOM 1090 C C . GLN A 1 132 ? -11.530 -7.760 -9.691 1.00 58.53 132 GLN A C 1
ATOM 1092 O O . GLN A 1 132 ? -12.244 -8.409 -10.451 1.00 58.53 132 GLN A O 1
ATOM 1097 N N . THR A 1 133 ? -10.811 -8.355 -8.730 1.00 47.75 133 THR A N 1
ATOM 1098 C CA . THR A 1 133 ? -10.865 -9.808 -8.477 1.00 47.75 133 THR A CA 1
ATOM 1099 C C . THR A 1 133 ? -12.058 -10.241 -7.620 1.00 47.75 133 THR A C 1
ATOM 1101 O O . THR A 1 133 ? -12.179 -11.414 -7.284 1.00 47.75 133 THR A O 1
ATOM 1104 N N . SER A 1 134 ? -12.989 -9.328 -7.321 1.00 35.59 134 SER A N 1
ATOM 1105 C CA . SER A 1 134 ? -14.306 -9.678 -6.775 1.00 35.59 134 SER A CA 1
ATOM 1106 C C . SER A 1 134 ? -15.240 -10.136 -7.906 1.00 35.59 134 SER A C 1
ATOM 1108 O O . SER A 1 134 ? -16.130 -9.397 -8.324 1.00 35.59 134 SER A O 1
ATOM 1110 N N . LYS A 1 135 ? -15.004 -11.337 -8.435 1.00 29.20 135 LYS A N 1
ATOM 1111 C CA . LYS A 1 135 ? -15.999 -12.126 -9.172 1.00 29.20 135 LYS A CA 1
ATOM 1112 C C . LYS A 1 135 ? -16.016 -13.537 -8.615 1.00 29.20 135 LYS A C 1
ATOM 1114 O O . LYS A 1 135 ? -14.910 -14.088 -8.428 1.00 29.20 135 LYS A O 1
#

Mean predicted aligned error: 7.05 Å

Foldseek 3Di:
DPDPPDDLVVVLVVVLVVVVVVQVVVDDPRAPVPVPKDWDWDDDVATWTQMQLQEIEFLAPDDDDCCVPVNCVSVSVLVSVLVNCVVRDPPSSVSSVPGDHHYDDDPNRDNDDDPCRVVSNVVSVVVDPPDPPPD

InterPro domains:
  IPR003653 Ulp1 protease family, C-terminal catalytic domain [PF02902] (5-132)
  IPR038765 Papain-like cysteine peptidase superfamily [SSF54001] (26-132)

Secondary structure (DSSP, 8-state):
---TTS-HHHHHHHHHHHHHHHHHTT-S---GGG----EEEEESSSEEEEETTTEEEESB---S-HHHHHTTHHHHHHHHHHHHHTTT-HHHHHHHHHPPPEE---TT-BSS--TTHHHHHHHHHHT--S-TT--

Organism: Lactuca saligna (NCBI:txid75948)

=== Feature glossary ===
A reading guide for the features in this record.

Start from the sequence.

  · Sequence gives the chain of amino acids in standard one-letter code (A=alanine, C=cysteine, …, Y=tyrosine), read N→C. It is the only feature that is directly encoded by the gene; all structural features are derived from the folded form of this sequence.

Fold it, and you get atomic coordinates and the backbone conformation that goes with them.

  · The mmCIF table is the protein's shape written out atom by atom. For each backbone N, Cα, C, and carbonyl O, it records an (x, y, z) coordinate triple in Å plus the residue type, chain letter, and residue number.

  · Backbone dihedral angles. Every residue except chain termini has a φ (preceding-C → N → Cα → C) and a ψ (N → Cα → C → ne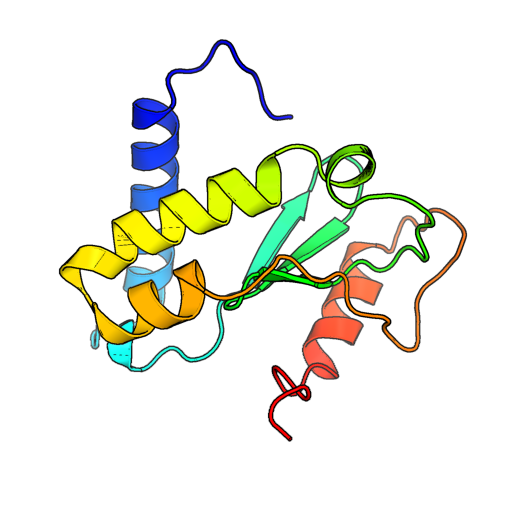xt-N). They are reported in degrees following the IUPAC sign convention. Secondary structure is essentially a statement about which (φ, ψ) basin each residue occupies.

  · DSSP 8-state secondary structure assigns each residue one of H (α-helix), G (3₁₀-helix), I (π-helix), E (extended β-strand), B (isolated β-bridge), T (hydrogen-bonded turn), S (bend), or '-' (coil). The assignment is computed from backbone hydrogen-bond geometry via the Kabsch–Sander algorithm.

  · P-SEA three-state annotation labels each residue as helix, strand, or coil based purely on the geometry of the Cα trace. It serves as a fallback when the full backbone (and thus DSSP) is unavailable.

Summarize the fold with a handful of shape descriptors and a per-residue structural alphabet.

  · Radius of gyration (Rg) is the root-mean-square distance of Cα atoms from their centroid — a single number for overall size and compactness. A globular domain of N residues has Rg ≈ 2.2·N^0.38 Å; an extended or disordered chain has a much larger Rg. The Cα contact count is the number of residue pairs whose Cα atoms are within 8 Å and are more than four positions apart in sequence —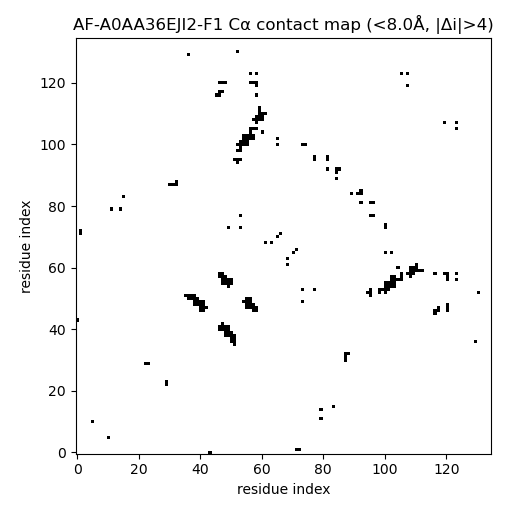 a standard proxy for tertiary packing density. The bounding box is the smallest axis-aligned box enclosing all Cα atoms.

  · Foldseek's 3Di representation compresses backbone geometry into a per-residue letter drawn from a learned twenty-state alphabet. It captures the tertiary interaction pattern around each residue — which residues are packed against it in space, regardless of where they are in sequence.

  · Accessible surface area quantifies burial. A residue with SASA near zero is packed into the hydrophobic core; one with SASA >100 Å² sits on the surface. Computed here via the Shrake–Rupley numerical algorithm with a 1.4 Å probe.

Ask how reliable the model is.

  · For AlphaFold models, the B-factor field carries pLDDT — the model's own estimate of local accuracy on a 0–100 scale. Regions with pLDDT<50 should be treated as essentially unmodeled; they often correspond to intrinsically disordered segments.

  · For experimental (PDB) structures, the B-factor (temperature factor) quantifies the positional spread of each atom in the crystal — a combination of thermal vibration and static disorder — in units of Å². High B-factors mark flexible loops or poorly resolved regions; low B-factors mark the rigid, well-ordered core.

  · PAE(i, j) answers: if I align the predicted and true structures on residue i, how far off (in Å) do I expect residue j to be? A block-diagonal PAE matrix with low values on the blocks and high values off-diagonal is the signature of a multi-domain protein with confidently predicted domains but uncertain inter-domain orientation.

Place it in context: what it resembles, what it is annotated as, and how it looks.

  · Structural nearest neighbors (via Foldseek easy-search vs the PDB). Reported per hit: target PDB id, E-value, and alignment TM-score. A TM-score above ~0.5 is the conventional threshold for 'same fold'.

  · Functional annotations link the protein to curated databases. InterPro entries identify conserved domains and families by matching the sequence against member-database signatures (Pfam, PROSITE, CDD, …). Gene Ontology (GO) terms describe molecular function, biological process, and cellular component in a controlled vocabulary. CATH places the structure in a hierarchical fold classification (Class/Architecture/Topology/Homologous-superfamily). The organism is the source species.

  · Plot images: a contact map (which residues are close in 3D, as an N×N binary image), a Ramachandran scatter (backbone torsion angles, revealing secondary-structure composition at a glance), and — for AlphaFold structures — a PAE heatmap (pairwise prediction confidence).

  · Structure images are PyMOL renders from six orthogonal camera directions. Cartoon representation draws helices as coils and strands as arrows; sticks shows the backbone as bonds; surface shows the solvent-excluded envelope. Rainbow coloring maps sequence position to hue (blue→red, N→C); chain coloring assigns a distinct color per polypeptide.